Protein AF-A0A919LLZ8-F1 (afdb_monomer_lite)

pLDDT: mean 84.39, std 18.16, range [28.53, 97.38]

Sequence (144 aa):
MPAQADFVALQARLDELRAQHIRGVIVSLPLESATAERLVQDNPDMACLFLDVSPEADVCCVRFDHRDGCGACVRHLWELGHREFGLLAGPESSVSARLRLASWREALHSLNIARSTTVFGDWAPPAAGRKLSSSSTCSRGSAP

Organism: Klebsiella pneumoniae (NCBI:txid573)

Structure (mmCIF, N/CA/C/O backbone):
data_AF-A0A919LLZ8-F1
#
_entry.id   AF-A0A919LLZ8-F1
#
loop_
_atom_site.group_PDB
_atom_site.id
_atom_site.type_symbol
_atom_site.label_atom_id
_atom_site.label_alt_id
_atom_site.label_comp_id
_atom_site.label_asym_id
_atom_site.label_entity_id
_atom_site.label_seq_id
_atom_site.pdbx_PDB_ins_code
_atom_site.Cartn_x
_atom_site.Cartn_y
_atom_site.Cartn_z
_atom_site.occupancy
_atom_site.B_iso_or_equiv
_atom_site.auth_seq_id
_atom_site.auth_comp_id
_atom_site.auth_asym_id
_atom_site.auth_atom_id
_atom_site.pdbx_PDB_model_num
ATOM 1 N N . MET A 1 1 ? 6.434 -14.859 3.792 1.00 41.75 1 MET A N 1
ATOM 2 C CA . MET A 1 1 ? 6.742 -13.858 2.750 1.00 41.75 1 MET A CA 1
ATOM 3 C C . MET A 1 1 ? 7.956 -14.347 1.979 1.00 41.75 1 MET A C 1
ATOM 5 O O . MET A 1 1 ? 8.827 -14.915 2.638 1.00 41.75 1 MET A O 1
ATOM 9 N N . PRO A 1 2 ? 8.031 -14.201 0.642 1.00 45.38 2 PRO A N 1
ATOM 10 C CA . PRO A 1 2 ? 9.318 -14.355 -0.023 1.00 45.38 2 PRO A CA 1
ATOM 11 C C . PRO A 1 2 ? 10.293 -13.332 0.577 1.00 45.38 2 PRO A C 1
ATOM 13 O O . PRO A 1 2 ? 9.861 -12.339 1.172 1.00 45.38 2 PRO A O 1
ATOM 16 N N . ALA A 1 3 ? 11.589 -13.628 0.507 1.00 52.78 3 ALA A N 1
ATOM 17 C CA . ALA A 1 3 ? 12.635 -12.741 0.999 1.00 52.78 3 ALA A CA 1
ATOM 18 C C . ALA A 1 3 ? 12.398 -11.303 0.509 1.00 52.78 3 ALA A C 1
ATOM 20 O O . ALA A 1 3 ? 11.885 -11.110 -0.596 1.00 52.78 3 ALA A O 1
ATOM 21 N N . GLN A 1 4 ? 12.752 -10.314 1.338 1.00 59.78 4 GLN A N 1
ATOM 22 C CA . GLN A 1 4 ? 12.834 -8.918 0.910 1.00 59.78 4 GLN A CA 1
ATOM 23 C C . GLN A 1 4 ? 13.542 -8.901 -0.444 1.00 59.78 4 GLN A C 1
ATOM 25 O O . GLN A 1 4 ? 14.658 -9.414 -0.539 1.00 59.78 4 GLN A O 1
ATOM 30 N N . ALA A 1 5 ? 12.857 -8.437 -1.490 1.00 66.62 5 ALA A N 1
ATOM 31 C CA . ALA A 1 5 ? 13.421 -8.480 -2.826 1.00 66.62 5 ALA A CA 1
ATOM 32 C C . ALA A 1 5 ? 14.652 -7.574 -2.824 1.00 66.62 5 ALA A C 1
ATOM 34 O O . ALA A 1 5 ? 14.529 -6.356 -2.681 1.00 66.62 5 ALA A O 1
ATOM 35 N N . ASP A 1 6 ? 15.837 -8.179 -2.885 1.00 82.75 6 ASP A N 1
ATOM 36 C CA . ASP A 1 6 ? 17.058 -7.407 -3.005 1.00 82.75 6 ASP A CA 1
ATOM 37 C C . ASP A 1 6 ? 17.108 -6.757 -4.393 1.00 82.75 6 ASP A C 1
ATOM 39 O O . ASP A 1 6 ? 16.477 -7.198 -5.361 1.00 82.75 6 ASP A O 1
ATOM 43 N N . PHE A 1 7 ? 17.825 -5.640 -4.477 1.00 89.75 7 PHE A N 1
ATOM 44 C CA . PHE A 1 7 ? 17.892 -4.851 -5.702 1.00 89.75 7 PHE A CA 1
ATOM 45 C C . PHE A 1 7 ? 18.419 -5.670 -6.892 1.00 89.75 7 PHE A C 1
ATOM 47 O O . PHE A 1 7 ? 17.967 -5.489 -8.018 1.00 89.75 7 PHE A O 1
ATOM 54 N N . VAL A 1 8 ? 19.347 -6.598 -6.640 1.00 92.38 8 VAL A N 1
ATOM 55 C CA . VAL A 1 8 ? 19.973 -7.429 -7.677 1.00 92.38 8 VAL A CA 1
ATOM 56 C C . VAL A 1 8 ? 18.946 -8.358 -8.319 1.00 92.38 8 VAL A C 1
ATOM 58 O O . VAL A 1 8 ? 18.872 -8.442 -9.544 1.00 92.38 8 VAL A O 1
ATOM 61 N N . ALA A 1 9 ? 18.113 -9.014 -7.512 1.00 92.06 9 ALA A N 1
ATOM 62 C CA . ALA A 1 9 ? 17.044 -9.868 -8.002 1.00 92.06 9 ALA A CA 1
ATOM 63 C C . ALA A 1 9 ? 15.994 -9.067 -8.783 1.00 92.06 9 ALA A C 1
ATOM 65 O O . ALA A 1 9 ? 15.545 -9.527 -9.832 1.00 92.06 9 ALA A O 1
ATOM 66 N N . LEU A 1 10 ? 15.626 -7.870 -8.312 1.00 93.69 10 LEU A N 1
ATOM 67 C CA . LEU A 1 10 ? 14.696 -6.986 -9.026 1.00 93.69 10 LEU A CA 1
ATOM 68 C C . LEU A 1 10 ? 15.252 -6.565 -10.388 1.00 93.69 10 LEU A C 1
ATOM 70 O O . LEU A 1 10 ? 14.548 -6.685 -11.389 1.00 93.69 10 LEU A O 1
ATOM 74 N N . GLN A 1 11 ? 16.515 -6.138 -10.437 1.00 94.75 11 GLN A N 1
ATOM 75 C CA . GLN A 1 11 ? 17.169 -5.740 -11.680 1.00 94.75 11 GLN A CA 1
ATOM 76 C C . GLN A 1 11 ? 17.216 -6.899 -12.681 1.00 94.75 11 GLN A C 1
ATOM 78 O O . GLN A 1 11 ? 16.818 -6.729 -13.829 1.00 94.75 11 GLN A O 1
ATOM 83 N N . ALA A 1 12 ? 17.585 -8.102 -12.229 1.00 94.75 12 ALA A N 1
ATOM 84 C CA . ALA A 1 12 ? 17.586 -9.288 -13.082 1.00 94.75 12 ALA A CA 1
ATOM 85 C C . ALA A 1 12 ? 16.195 -9.581 -13.676 1.00 94.75 12 ALA A C 1
ATOM 87 O O . ALA A 1 12 ? 16.085 -9.936 -14.848 1.00 94.75 12 ALA A O 1
ATOM 88 N N . ARG A 1 13 ? 15.112 -9.384 -12.906 1.00 94.56 13 ARG A N 1
ATOM 89 C CA . ARG A 1 13 ? 13.743 -9.529 -13.431 1.00 94.56 13 ARG A CA 1
ATOM 90 C C . ARG A 1 13 ? 13.405 -8.457 -14.460 1.00 94.56 13 ARG A C 1
ATOM 92 O O . ARG A 1 13 ? 12.774 -8.778 -15.462 1.00 94.56 13 ARG A O 1
ATOM 99 N N . LEU A 1 14 ? 13.823 -7.208 -14.254 1.00 94.75 14 LEU A N 1
ATOM 100 C CA . LEU A 1 14 ? 13.634 -6.165 -15.265 1.00 94.75 14 LEU A CA 1
ATOM 101 C C . LEU A 1 14 ? 14.393 -6.483 -16.554 1.00 94.75 14 LEU A C 1
ATOM 103 O O . LEU A 1 14 ? 13.842 -6.287 -17.636 1.00 94.75 14 LEU A O 1
ATOM 107 N N . ASP A 1 15 ? 15.602 -7.030 -16.455 1.00 95.19 15 ASP A N 1
ATOM 108 C CA . ASP A 1 15 ? 16.401 -7.429 -17.614 1.00 95.19 15 ASP A CA 1
ATOM 109 C C . ASP A 1 15 ? 15.735 -8.577 -18.396 1.00 95.19 15 ASP A C 1
ATOM 111 O O . ASP A 1 15 ? 15.634 -8.516 -19.624 1.00 95.19 15 ASP A O 1
ATOM 115 N N . GLU A 1 16 ? 15.198 -9.584 -17.697 1.00 95.81 16 GLU A N 1
ATOM 116 C CA . GLU A 1 16 ? 14.410 -10.673 -18.297 1.00 95.81 16 GLU A CA 1
ATOM 117 C C . GLU A 1 16 ? 13.156 -10.158 -19.025 1.00 95.81 16 GLU A C 1
ATOM 119 O O . GLU A 1 16 ? 12.813 -10.644 -20.107 1.00 95.81 16 GLU A O 1
ATOM 124 N N . LEU A 1 17 ? 12.461 -9.171 -18.451 1.00 95.38 17 LEU A N 1
ATOM 125 C CA . LEU A 1 17 ? 11.289 -8.546 -19.072 1.00 95.38 17 LEU A CA 1
ATOM 126 C C . LEU A 1 17 ? 11.697 -7.678 -20.271 1.00 95.38 17 LEU A C 1
ATOM 128 O O . LEU A 1 17 ? 11.053 -7.721 -21.322 1.00 95.38 17 LEU A O 1
ATOM 132 N N . ARG A 1 18 ? 12.813 -6.948 -20.167 1.00 94.81 18 ARG A N 1
ATOM 133 C CA . ARG A 1 18 ? 13.373 -6.144 -21.261 1.00 94.81 18 ARG A CA 1
ATOM 134 C C . ARG A 1 18 ? 13.735 -7.012 -22.465 1.00 94.81 18 ARG A C 1
ATOM 136 O O . ARG A 1 18 ? 13.461 -6.607 -23.597 1.00 94.81 18 ARG A O 1
ATOM 143 N N . ALA A 1 19 ? 14.291 -8.203 -22.232 1.00 96.19 19 ALA A N 1
ATOM 144 C CA . ALA A 1 19 ? 14.602 -9.179 -23.279 1.00 96.19 19 ALA A CA 1
ATOM 145 C C . ALA A 1 19 ? 13.351 -9.665 -24.037 1.00 96.19 19 ALA A C 1
ATOM 147 O O . ALA A 1 19 ? 13.446 -10.062 -25.194 1.00 96.19 19 ALA A O 1
ATOM 148 N N . GLN A 1 20 ? 12.170 -9.572 -23.421 1.00 96.44 20 GLN A N 1
ATOM 149 C CA . GLN A 1 20 ? 10.874 -9.879 -24.035 1.00 96.44 20 GLN A CA 1
ATOM 150 C C . GLN A 1 20 ? 10.216 -8.648 -24.686 1.00 96.44 20 GLN A C 1
ATOM 152 O O . GLN A 1 20 ? 9.028 -8.671 -24.995 1.00 96.44 20 GLN A O 1
ATOM 157 N N . HIS A 1 21 ? 10.972 -7.562 -24.890 1.00 94.75 21 HIS A N 1
ATOM 158 C CA . HIS A 1 21 ? 10.486 -6.280 -25.412 1.00 94.75 21 HIS A CA 1
ATOM 159 C C . HIS A 1 21 ? 9.387 -5.616 -24.568 1.00 94.75 21 HIS A C 1
ATOM 161 O O . HIS A 1 21 ? 8.685 -4.725 -25.048 1.00 94.75 21 HIS A O 1
ATOM 167 N N . ILE A 1 22 ? 9.272 -5.984 -23.290 1.00 96.38 22 ILE A N 1
ATOM 168 C CA . ILE A 1 22 ? 8.412 -5.274 -22.346 1.00 96.38 22 ILE A CA 1
ATOM 169 C C . ILE A 1 22 ? 9.057 -3.912 -22.047 1.00 96.38 22 ILE A C 1
ATOM 171 O O . ILE A 1 22 ? 10.281 -3.787 -21.948 1.00 96.38 22 ILE A O 1
ATOM 175 N N . ARG A 1 23 ? 8.224 -2.870 -21.989 1.00 94.69 23 ARG A N 1
ATOM 176 C CA . ARG A 1 23 ? 8.626 -1.469 -21.753 1.00 94.69 23 ARG A CA 1
ATOM 177 C C . ARG A 1 23 ? 7.920 -0.834 -20.560 1.00 94.69 23 ARG A C 1
ATOM 179 O O . ARG A 1 23 ? 8.122 0.344 -20.286 1.00 94.69 23 ARG A O 1
ATOM 186 N N . GLY A 1 24 ? 7.091 -1.601 -19.857 1.00 95.69 24 GLY A N 1
ATOM 187 C CA . GLY A 1 24 ? 6.430 -1.143 -18.649 1.00 95.69 24 GLY A CA 1
ATOM 188 C C . GLY A 1 24 ? 6.154 -2.284 -17.685 1.00 95.69 24 GLY A C 1
ATOM 189 O O . GLY A 1 24 ? 5.836 -3.397 -18.102 1.00 95.69 24 GLY A O 1
ATOM 190 N N . VAL A 1 25 ? 6.276 -1.995 -16.395 1.00 95.94 25 VAL A N 1
ATOM 191 C CA . VAL A 1 25 ? 6.088 -2.955 -15.311 1.00 95.94 25 VAL A CA 1
ATOM 192 C C . VAL A 1 25 ? 5.234 -2.350 -14.207 1.00 95.94 25 VAL A C 1
ATOM 194 O O . VAL A 1 25 ? 5.375 -1.181 -13.849 1.00 95.94 25 VAL A O 1
ATOM 197 N N . ILE A 1 26 ? 4.356 -3.178 -13.646 1.00 96.25 26 ILE A N 1
ATOM 198 C CA . ILE A 1 26 ? 3.641 -2.862 -12.413 1.00 96.25 26 ILE A CA 1
ATOM 199 C C . ILE A 1 26 ? 4.313 -3.641 -11.290 1.00 96.25 26 ILE A C 1
ATOM 201 O O . ILE A 1 26 ? 4.294 -4.872 -11.267 1.00 96.25 26 ILE A O 1
ATOM 205 N N . VAL A 1 27 ? 4.918 -2.916 -10.359 1.00 94.00 27 VAL A N 1
ATOM 206 C CA . VAL A 1 27 ? 5.637 -3.478 -9.223 1.00 94.00 27 VAL A CA 1
ATOM 207 C C . VAL A 1 27 ? 4.678 -3.583 -8.042 1.00 94.00 27 VAL A C 1
ATOM 209 O O . VAL A 1 27 ? 4.414 -2.619 -7.323 1.00 94.00 27 VAL A O 1
ATOM 212 N N . SER A 1 28 ? 4.144 -4.789 -7.856 1.00 91.25 28 SER A N 1
ATOM 213 C CA . SER A 1 28 ? 3.246 -5.148 -6.752 1.00 91.25 28 SER A CA 1
ATOM 214 C C . SER A 1 28 ? 4.006 -5.816 -5.599 1.00 91.25 28 SER A C 1
ATOM 216 O O . SER A 1 28 ? 3.624 -6.889 -5.127 1.00 91.25 28 SER A O 1
ATOM 218 N N . LEU A 1 29 ? 5.114 -5.210 -5.176 1.00 89.00 29 LEU A N 1
ATOM 219 C CA . LEU A 1 29 ? 5.948 -5.679 -4.070 1.00 89.00 29 LEU A CA 1
ATOM 220 C C . LEU A 1 29 ? 6.185 -4.522 -3.094 1.00 89.00 29 LEU A C 1
ATOM 222 O O . LEU A 1 29 ? 6.374 -3.400 -3.566 1.00 89.00 29 LEU A O 1
ATOM 226 N N . PRO A 1 30 ? 6.214 -4.778 -1.772 1.00 87.94 30 PRO A N 1
ATOM 227 C CA . PRO A 1 30 ? 6.592 -3.763 -0.801 1.00 87.94 30 PRO A CA 1
ATOM 228 C C . PRO A 1 30 ? 8.056 -3.381 -1.015 1.00 87.94 30 PRO A C 1
ATOM 230 O O . PRO A 1 30 ? 8.941 -4.229 -0.869 1.00 87.94 30 PRO A O 1
ATOM 233 N N . LEU A 1 31 ? 8.313 -2.117 -1.342 1.00 90.00 31 LEU A N 1
ATOM 234 C CA . LEU A 1 31 ? 9.663 -1.586 -1.518 1.00 90.00 31 LEU A CA 1
ATOM 235 C C . LEU A 1 31 ? 9.869 -0.326 -0.681 1.00 90.00 31 LEU A C 1
ATOM 237 O O . LEU A 1 31 ? 9.002 0.541 -0.587 1.00 90.00 31 LEU A O 1
ATOM 241 N N . GLU A 1 32 ? 11.058 -0.219 -0.096 1.00 90.75 32 GLU A N 1
ATOM 242 C CA . GLU A 1 32 ? 11.514 1.019 0.532 1.00 90.75 32 GLU A CA 1
ATOM 243 C C . GLU A 1 32 ? 11.837 2.064 -0.548 1.00 90.75 32 GLU A C 1
ATOM 245 O O . GLU A 1 32 ? 12.304 1.705 -1.637 1.00 90.75 32 GLU A O 1
ATOM 250 N N . SER A 1 33 ? 11.639 3.352 -0.238 1.00 92.94 33 SER A N 1
ATOM 251 C CA . SER A 1 33 ? 11.749 4.459 -1.207 1.00 92.94 33 SER A CA 1
ATOM 252 C C . SER A 1 33 ? 13.062 4.432 -1.986 1.00 92.94 33 SER A C 1
ATOM 254 O O . SER A 1 33 ? 13.044 4.413 -3.211 1.00 92.94 33 SER A O 1
ATOM 256 N N . ALA A 1 34 ? 14.192 4.276 -1.288 1.00 93.06 34 ALA A N 1
ATOM 257 C CA . ALA A 1 34 ? 15.515 4.250 -1.911 1.00 93.06 34 ALA A CA 1
ATOM 258 C C . ALA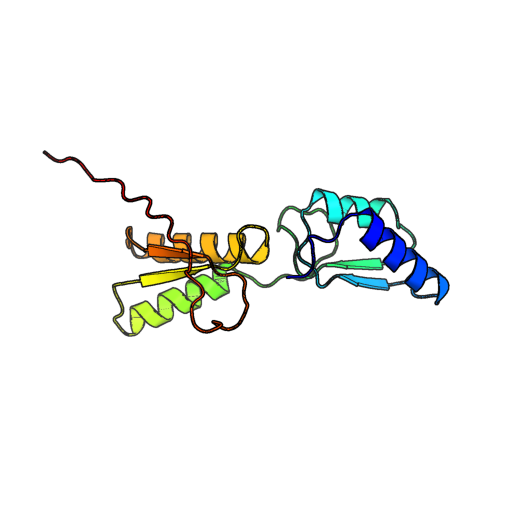 A 1 34 ? 15.685 3.120 -2.944 1.00 93.06 34 ALA A C 1
ATOM 260 O O . ALA A 1 34 ? 16.403 3.277 -3.927 1.00 93.06 34 ALA A O 1
ATOM 261 N N . THR A 1 35 ? 15.034 1.969 -2.737 1.00 93.38 35 THR A N 1
ATOM 262 C CA . THR A 1 35 ? 15.106 0.852 -3.694 1.00 93.38 35 THR A CA 1
ATOM 263 C C . THR A 1 35 ? 14.231 1.128 -4.910 1.00 93.38 35 THR A C 1
ATOM 265 O O . THR A 1 35 ? 14.665 0.881 -6.032 1.00 93.38 35 THR A O 1
ATOM 268 N N . ALA A 1 36 ? 13.021 1.655 -4.701 1.00 94.56 36 ALA A N 1
ATOM 269 C CA . ALA A 1 36 ? 12.106 2.002 -5.785 1.00 94.56 36 ALA A CA 1
ATOM 270 C C . ALA A 1 36 ? 12.666 3.133 -6.665 1.00 94.56 36 ALA A C 1
ATOM 272 O O . ALA A 1 36 ? 12.687 3.001 -7.886 1.00 94.56 36 ALA A O 1
ATOM 273 N N . GLU A 1 37 ? 13.176 4.201 -6.051 1.00 96.12 37 GLU A N 1
ATOM 274 C CA . GLU A 1 37 ? 13.786 5.346 -6.739 1.00 96.12 37 GLU A CA 1
ATOM 275 C C . GLU A 1 37 ? 14.993 4.915 -7.565 1.00 96.12 37 GLU A C 1
ATOM 277 O O . GLU A 1 37 ? 15.069 5.216 -8.756 1.00 96.12 37 GLU A O 1
ATOM 282 N N . ARG A 1 38 ? 15.895 4.126 -6.971 1.00 95.81 38 ARG A N 1
ATOM 283 C CA . ARG A 1 38 ? 17.041 3.573 -7.693 1.00 95.81 38 ARG A CA 1
ATOM 284 C C . ARG A 1 38 ? 16.606 2.703 -8.873 1.00 95.81 38 ARG A C 1
ATOM 286 O O . ARG A 1 38 ? 17.194 2.795 -9.943 1.00 95.81 38 ARG A O 1
ATOM 293 N N . LEU A 1 39 ? 15.570 1.878 -8.705 1.00 95.12 39 LEU A N 1
ATOM 294 C CA . LEU A 1 39 ? 15.065 1.018 -9.777 1.00 95.12 39 LEU A CA 1
ATOM 295 C C . LEU A 1 39 ? 14.570 1.840 -10.976 1.00 95.12 39 LEU A C 1
ATOM 297 O O . LEU A 1 39 ? 14.799 1.443 -12.114 1.00 95.12 39 LEU A O 1
ATOM 301 N N . VAL A 1 40 ? 13.929 2.987 -10.733 1.00 96.12 40 VAL A N 1
ATOM 302 C CA . VAL A 1 40 ? 13.517 3.924 -11.792 1.00 96.12 40 VAL A CA 1
ATOM 303 C C . VAL A 1 40 ? 14.724 4.612 -12.428 1.00 96.12 40 VAL A C 1
ATOM 305 O O . VAL A 1 40 ? 14.818 4.664 -13.652 1.00 96.12 40 VAL A O 1
ATOM 308 N N . GLN A 1 41 ? 15.654 5.115 -11.613 1.00 96.19 41 GLN A N 1
ATOM 309 C CA . GLN A 1 41 ? 16.848 5.825 -12.084 1.00 96.19 41 GLN A CA 1
ATOM 310 C C . GLN A 1 41 ? 17.741 4.948 -12.971 1.00 96.19 41 GLN A C 1
ATOM 312 O O . GLN A 1 41 ? 18.203 5.405 -14.015 1.00 96.19 41 GLN A O 1
ATOM 317 N N . ASP A 1 42 ? 17.939 3.686 -12.585 1.00 96.06 42 ASP A N 1
ATOM 318 C CA . ASP A 1 42 ? 18.807 2.743 -13.295 1.00 96.06 42 ASP A CA 1
ATOM 319 C C . ASP A 1 42 ? 18.130 2.153 -14.557 1.00 96.06 42 ASP A C 1
ATOM 321 O O . ASP A 1 42 ? 18.797 1.522 -15.377 1.00 96.06 42 ASP A O 1
ATOM 325 N N . ASN A 1 43 ? 16.818 2.365 -14.756 1.00 95.50 43 ASN A N 1
ATOM 326 C CA . ASN A 1 43 ? 16.042 1.795 -15.870 1.00 95.50 43 ASN A CA 1
ATOM 327 C C . ASN A 1 43 ? 15.171 2.844 -16.597 1.00 95.50 43 ASN A C 1
ATOM 329 O O . ASN A 1 43 ? 13.951 2.678 -16.681 1.00 95.50 43 ASN A O 1
ATOM 333 N N . PRO A 1 44 ? 15.760 3.909 -17.177 1.00 94.50 44 PRO A N 1
ATOM 334 C CA . PRO A 1 44 ? 15.003 4.995 -17.813 1.00 94.50 44 PRO A CA 1
ATOM 335 C C . PRO A 1 44 ? 14.228 4.562 -19.069 1.00 94.50 44 PRO A C 1
ATOM 337 O O . PRO A 1 44 ? 13.346 5.279 -19.536 1.00 94.50 44 PRO A O 1
ATOM 340 N N . ASP A 1 45 ? 14.553 3.400 -19.638 1.00 93.44 45 ASP A N 1
ATOM 341 C CA . ASP A 1 45 ? 13.872 2.806 -20.789 1.00 93.44 45 ASP A CA 1
ATOM 342 C C . ASP A 1 45 ? 12.610 2.001 -20.414 1.00 93.44 45 ASP A C 1
ATOM 344 O O . ASP A 1 45 ? 11.903 1.518 -21.305 1.00 93.44 45 ASP A O 1
ATOM 348 N N . MET A 1 46 ? 12.324 1.859 -19.114 1.00 94.81 46 MET A N 1
ATOM 349 C CA . MET A 1 46 ? 11.219 1.076 -18.565 1.00 94.81 46 MET A CA 1
ATOM 350 C C . MET A 1 46 ? 10.273 1.963 -17.746 1.00 94.81 46 MET A C 1
ATOM 352 O O . MET A 1 46 ? 10.668 2.593 -16.769 1.00 94.81 46 MET A O 1
ATOM 356 N N . ALA A 1 47 ? 8.986 1.973 -18.092 1.00 96.06 47 ALA A N 1
ATOM 357 C CA . ALA A 1 47 ? 7.969 2.634 -17.281 1.00 96.06 47 ALA A CA 1
ATOM 358 C C . ALA A 1 47 ? 7.634 1.786 -16.041 1.00 96.06 47 ALA A C 1
ATOM 360 O O . ALA A 1 47 ? 7.042 0.714 -16.159 1.00 96.06 47 ALA A O 1
ATOM 361 N N . CYS A 1 48 ? 7.973 2.264 -14.846 1.00 96.44 48 CYS A N 1
ATOM 362 C CA . CYS A 1 48 ? 7.695 1.561 -13.592 1.00 96.44 48 CYS A CA 1
ATOM 363 C C . CYS A 1 48 ? 6.528 2.215 -12.844 1.00 96.44 48 CYS A C 1
ATOM 365 O O . CYS A 1 48 ? 6.601 3.393 -12.498 1.00 96.44 48 CYS A O 1
ATOM 367 N N . LEU A 1 49 ? 5.478 1.440 -12.558 1.00 96.94 49 LEU A N 1
ATOM 368 C CA . LEU A 1 49 ? 4.372 1.839 -11.686 1.00 96.94 49 LEU A CA 1
ATOM 369 C C . LEU A 1 49 ? 4.403 1.019 -10.394 1.00 96.94 49 LEU A C 1
ATOM 371 O O . LEU A 1 49 ? 4.307 -0.205 -10.441 1.00 96.94 49 LEU A O 1
ATOM 375 N N . PHE A 1 50 ? 4.478 1.676 -9.241 1.00 95.56 50 PHE A N 1
ATOM 376 C CA . PHE A 1 50 ? 4.548 1.008 -7.939 1.00 95.56 50 PHE A CA 1
ATOM 377 C C . PHE A 1 50 ? 3.199 0.998 -7.216 1.00 95.56 50 PHE A C 1
ATOM 379 O O . PHE A 1 50 ? 2.472 1.992 -7.234 1.00 95.56 50 PHE A O 1
ATOM 386 N N . LEU A 1 51 ? 2.879 -0.118 -6.552 1.00 93.44 51 LEU A N 1
ATOM 387 C CA . LEU A 1 51 ? 1.634 -0.264 -5.780 1.00 93.44 51 LEU A CA 1
ATOM 388 C C . LEU A 1 51 ? 1.834 -0.232 -4.255 1.00 93.44 51 LEU A C 1
ATOM 390 O O . LEU A 1 51 ? 0.890 0.049 -3.521 1.00 93.44 51 LEU A O 1
ATOM 394 N N . ASP A 1 52 ? 3.043 -0.528 -3.770 1.00 90.75 52 ASP A N 1
ATOM 395 C CA . ASP A 1 52 ? 3.349 -0.640 -2.336 1.00 90.75 52 ASP A CA 1
ATOM 396 C C . ASP A 1 52 ? 4.714 -0.007 -2.020 1.00 90.75 52 ASP A C 1
ATOM 398 O O . ASP A 1 52 ? 5.736 -0.679 -1.880 1.00 90.75 52 ASP A O 1
ATOM 402 N N . VAL A 1 53 ? 4.722 1.324 -1.969 1.00 91.88 53 VAL A N 1
ATOM 403 C CA . VAL A 1 53 ? 5.885 2.167 -1.650 1.00 91.88 53 VAL A CA 1
ATOM 404 C C . VAL A 1 53 ? 5.473 3.291 -0.707 1.00 91.88 53 VAL A C 1
ATOM 406 O O . VAL A 1 53 ? 4.286 3.618 -0.592 1.00 91.88 53 VAL A O 1
ATOM 409 N N . SER A 1 54 ? 6.455 3.904 -0.046 1.00 88.69 54 SER A N 1
ATOM 410 C CA . SER A 1 54 ? 6.208 5.020 0.870 1.00 88.69 54 SER A CA 1
ATOM 411 C C . SER A 1 54 ? 5.561 6.215 0.151 1.00 88.69 54 SER A C 1
ATOM 413 O O . SER A 1 54 ? 5.832 6.432 -1.036 1.00 88.69 54 SER A O 1
ATOM 415 N N . PRO A 1 55 ? 4.727 7.023 0.834 1.00 87.19 55 PRO A N 1
ATOM 416 C CA . PRO A 1 55 ? 4.193 8.273 0.292 1.00 87.19 55 PRO A CA 1
ATOM 417 C C . PRO A 1 55 ? 5.270 9.251 -0.181 1.00 87.19 55 PRO A C 1
ATOM 419 O O . PRO A 1 55 ? 5.032 10.003 -1.122 1.00 87.19 55 PRO A O 1
ATOM 422 N N . GLU A 1 56 ? 6.436 9.213 0.459 1.00 90.12 56 GLU A N 1
ATOM 423 C CA . GLU A 1 56 ? 7.572 10.104 0.227 1.00 90.12 56 GLU A CA 1
ATOM 424 C C . GLU A 1 56 ? 8.481 9.643 -0.921 1.00 90.12 56 GLU A C 1
ATOM 426 O O . GLU A 1 56 ? 9.415 10.360 -1.258 1.00 90.12 56 GLU A O 1
ATOM 431 N N . ALA A 1 57 ? 8.246 8.456 -1.495 1.00 92.69 57 ALA A N 1
ATOM 432 C CA . ALA A 1 57 ? 9.051 7.956 -2.605 1.00 92.69 57 ALA A CA 1
ATOM 433 C C . ALA A 1 57 ? 8.792 8.776 -3.879 1.00 92.69 57 ALA A C 1
ATOM 435 O O . ALA A 1 57 ? 7.637 8.908 -4.301 1.00 92.69 57 ALA A O 1
ATOM 436 N N . ASP A 1 58 ? 9.855 9.264 -4.519 1.00 95.12 58 ASP A N 1
ATOM 437 C CA . ASP A 1 58 ? 9.769 10.054 -5.758 1.00 95.12 58 ASP A CA 1
ATOM 438 C C . ASP A 1 58 ? 9.672 9.150 -7.000 1.00 95.12 58 ASP A C 1
ATOM 440 O O . ASP A 1 58 ? 10.577 9.057 -7.830 1.00 95.12 58 ASP A O 1
ATOM 444 N N . VAL A 1 59 ? 8.574 8.394 -7.091 1.00 95.75 59 VAL A N 1
ATOM 445 C CA . VAL A 1 59 ? 8.307 7.440 -8.178 1.00 95.75 59 VAL A CA 1
ATOM 446 C C . VAL A 1 59 ? 6.840 7.465 -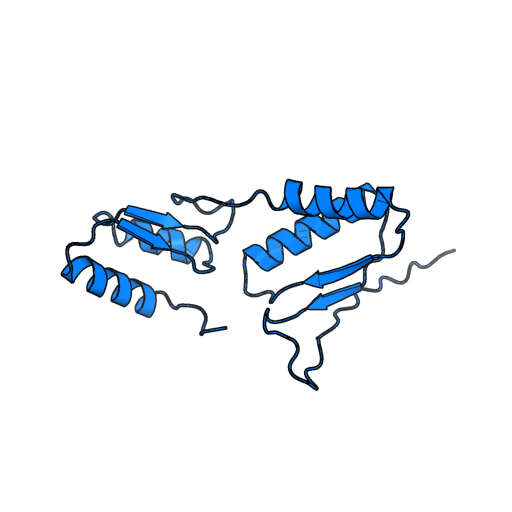8.605 1.00 95.75 59 VAL A C 1
ATOM 448 O O . VAL A 1 59 ? 5.949 7.843 -7.844 1.00 95.75 59 VAL A O 1
ATOM 451 N N . CYS A 1 60 ? 6.554 6.998 -9.824 1.00 95.62 60 CYS A N 1
ATOM 452 C CA . CYS A 1 60 ? 5.175 6.825 -10.275 1.00 95.62 60 CYS A CA 1
ATOM 453 C C . CYS A 1 60 ? 4.494 5.700 -9.486 1.00 95.62 60 CYS A C 1
ATOM 455 O O . CYS A 1 60 ? 4.920 4.546 -9.527 1.00 95.62 60 CYS A O 1
ATOM 457 N N . CYS A 1 61 ? 3.411 6.011 -8.780 1.00 94.88 61 CYS A N 1
ATOM 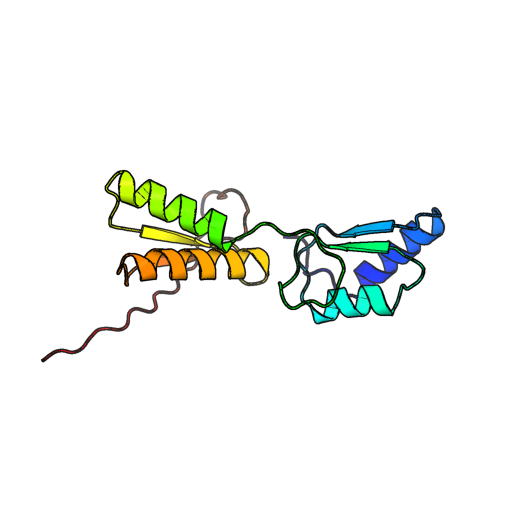458 C CA . CYS A 1 61 ? 2.726 5.035 -7.945 1.00 94.88 61 CYS A CA 1
ATOM 459 C C . CYS A 1 61 ? 1.215 5.246 -7.898 1.00 94.88 61 CYS A C 1
ATOM 461 O O . CYS A 1 61 ? 0.717 6.368 -8.003 1.00 94.88 61 CYS A O 1
ATOM 463 N N . VAL A 1 62 ? 0.495 4.158 -7.640 1.00 93.81 62 VAL A N 1
ATOM 464 C CA . VAL A 1 62 ? -0.916 4.178 -7.251 1.00 93.81 62 VAL A CA 1
ATOM 465 C C . VAL A 1 62 ? -1.012 3.528 -5.881 1.00 93.81 62 VAL A C 1
ATOM 467 O O . VAL A 1 62 ? -0.593 2.390 -5.701 1.00 93.81 62 VAL A O 1
ATOM 470 N N . ARG A 1 63 ? -1.553 4.260 -4.908 1.00 86.88 63 ARG A N 1
ATOM 471 C CA . ARG A 1 63 ? -1.645 3.824 -3.512 1.00 86.88 63 ARG A CA 1
ATOM 472 C C . ARG A 1 63 ? -3.080 3.919 -3.026 1.00 86.88 63 ARG A C 1
ATOM 474 O O . ARG A 1 63 ? -3.863 4.731 -3.515 1.00 86.88 63 ARG A O 1
ATOM 481 N N . PHE A 1 64 ? -3.396 3.115 -2.023 1.00 86.50 64 PHE A N 1
ATOM 482 C CA . PHE A 1 64 ? -4.634 3.262 -1.271 1.00 86.50 64 PHE A CA 1
ATOM 483 C C . PHE A 1 64 ? -4.483 4.368 -0.225 1.00 86.50 64 PHE A C 1
ATOM 485 O O . PHE A 1 64 ? -3.420 4.503 0.383 1.00 86.50 64 PHE A O 1
ATOM 492 N N . ASP A 1 65 ? -5.552 5.120 0.035 1.00 87.69 65 ASP A N 1
ATOM 493 C CA . ASP A 1 65 ? -5.576 6.042 1.169 1.00 87.69 65 ASP A CA 1
ATOM 494 C C . ASP A 1 65 ? -5.743 5.247 2.470 1.00 87.69 65 ASP A C 1
ATOM 496 O O . ASP A 1 65 ? -6.844 4.876 2.890 1.00 87.69 65 ASP A O 1
ATOM 500 N N . HIS A 1 66 ? -4.612 4.936 3.103 1.00 86.06 66 HIS A N 1
ATOM 501 C CA . HIS A 1 66 ? -4.601 4.219 4.371 1.00 86.06 66 HIS A CA 1
ATOM 502 C C . HIS A 1 66 ? -5.265 5.018 5.494 1.00 86.06 66 HIS A C 1
ATOM 504 O O . HIS A 1 66 ? -5.844 4.399 6.386 1.00 86.06 66 HIS A O 1
ATOM 510 N N . ARG A 1 67 ? -5.218 6.356 5.458 1.00 88.62 67 ARG A N 1
ATOM 511 C CA . ARG A 1 67 ? -5.792 7.202 6.511 1.00 88.62 67 ARG A CA 1
ATOM 512 C C . ARG A 1 67 ? -7.307 7.170 6.443 1.00 88.62 67 ARG A C 1
ATOM 514 O O . ARG A 1 67 ? -7.941 6.883 7.458 1.00 88.62 67 ARG A O 1
ATOM 521 N N . ASP A 1 68 ? -7.869 7.381 5.255 1.00 91.81 68 ASP A N 1
ATOM 522 C CA . ASP A 1 68 ? -9.317 7.324 5.063 1.00 91.81 68 ASP A CA 1
ATOM 523 C C . ASP A 1 68 ? -9.863 5.922 5.362 1.00 91.81 68 ASP A C 1
ATOM 525 O O . ASP A 1 68 ? -10.749 5.770 6.205 1.00 91.81 68 ASP A O 1
ATOM 529 N N . GLY A 1 69 ? -9.257 4.877 4.786 1.00 91.88 69 GLY A N 1
ATOM 530 C CA . GLY A 1 69 ? -9.710 3.500 4.988 1.00 91.88 69 GLY A CA 1
ATOM 531 C C . GLY A 1 69 ? -9.638 3.048 6.452 1.00 91.88 69 GLY A C 1
ATOM 532 O O . GLY A 1 69 ? -10.606 2.512 6.995 1.00 91.88 69 GLY A O 1
ATOM 533 N N . CYS A 1 70 ? -8.515 3.299 7.134 1.00 93.75 70 CYS A N 1
ATOM 534 C CA . CYS A 1 70 ? -8.370 2.944 8.549 1.00 93.75 70 CYS A CA 1
ATOM 535 C C . CYS A 1 70 ? -9.311 3.761 9.444 1.00 93.75 70 CYS A C 1
ATOM 537 O O . CYS A 1 70 ? -9.921 3.207 10.362 1.00 93.75 70 CYS A O 1
ATOM 539 N N . GLY A 1 71 ? -9.452 5.060 9.167 1.00 93.75 71 GLY A N 1
ATOM 540 C CA . GLY A 1 71 ? -10.341 5.949 9.905 1.00 93.75 71 GLY A CA 1
ATOM 541 C C . GLY A 1 71 ? -11.818 5.601 9.724 1.00 93.75 71 GLY A C 1
ATOM 542 O O . GLY A 1 71 ? -12.583 5.669 10.685 1.00 93.75 71 GLY A O 1
ATOM 543 N N . ALA A 1 72 ? -12.236 5.195 8.524 1.00 95.00 72 ALA A N 1
ATOM 544 C CA . ALA A 1 72 ? -13.590 4.712 8.259 1.00 95.00 72 ALA A CA 1
ATOM 545 C C . ALA A 1 72 ? -13.906 3.444 9.068 1.00 95.00 72 ALA A C 1
ATOM 547 O O . ALA A 1 72 ? -14.942 3.388 9.729 1.00 95.00 72 ALA A O 1
ATOM 548 N N . CYS A 1 73 ? -12.987 2.472 9.106 1.00 94.56 73 CYS A N 1
ATOM 549 C CA . CYS A 1 73 ? -13.158 1.253 9.902 1.00 94.56 73 CYS A CA 1
ATOM 550 C C . CYS A 1 73 ? -13.315 1.544 11.402 1.00 94.56 73 CYS A C 1
ATOM 552 O O . CYS A 1 73 ? -14.229 1.025 12.042 1.00 94.56 73 CYS A O 1
ATOM 554 N N . VAL A 1 7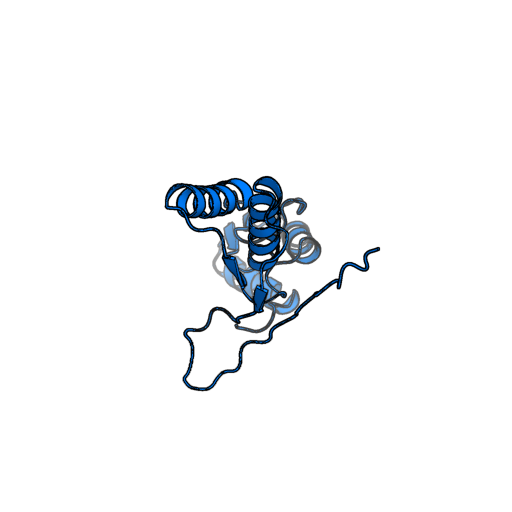4 ? -12.440 2.381 11.970 1.00 94.75 74 VAL A N 1
ATOM 555 C CA . VAL A 1 74 ? -12.492 2.726 13.400 1.00 94.75 74 VAL A CA 1
ATOM 556 C C . VAL A 1 74 ? -13.779 3.482 13.739 1.00 94.75 74 VAL A C 1
ATOM 558 O O . VAL A 1 74 ? -14.443 3.132 14.715 1.00 94.75 74 VAL A O 1
ATOM 561 N N . ARG A 1 75 ? -14.172 4.468 12.918 1.00 94.31 75 ARG A N 1
ATOM 562 C CA . ARG A 1 75 ? -15.431 5.210 13.102 1.00 94.31 75 ARG A CA 1
ATOM 563 C C . ARG A 1 75 ? -16.643 4.291 13.064 1.00 94.31 75 ARG A C 1
ATOM 565 O O . ARG A 1 75 ? -17.478 4.370 13.956 1.00 94.31 75 ARG A O 1
ATOM 572 N N . HIS A 1 76 ? -16.696 3.380 12.098 1.00 96.44 76 HIS A N 1
ATOM 573 C CA . HIS A 1 76 ? -17.807 2.445 11.975 1.00 96.44 76 HIS A CA 1
ATOM 574 C C . HIS A 1 76 ? -17.975 1.575 13.232 1.00 96.44 76 HIS A C 1
ATOM 576 O O . HIS A 1 76 ? -19.069 1.464 13.780 1.00 96.44 76 HIS A O 1
ATOM 582 N N . LEU A 1 77 ? -16.880 1.006 13.748 1.00 95.75 77 LEU A N 1
ATOM 583 C CA . LEU A 1 77 ? -16.920 0.222 14.988 1.00 95.75 77 LEU A CA 1
ATOM 584 C C . LEU A 1 77 ? -17.305 1.081 16.200 1.00 95.75 77 LEU A C 1
ATOM 586 O O . LEU A 1 77 ? -18.045 0.635 17.078 1.00 95.75 77 LEU A O 1
ATOM 590 N N . TRP A 1 78 ? -16.836 2.325 16.252 1.00 94.62 78 TRP A N 1
ATOM 591 C CA . TRP A 1 78 ? -17.213 3.255 17.308 1.00 94.62 78 TRP A CA 1
ATOM 592 C C . TRP A 1 78 ? -18.711 3.588 17.291 1.00 94.62 78 TRP A C 1
ATOM 594 O O . TRP A 1 78 ? -19.350 3.591 18.347 1.00 94.62 78 TRP A O 1
ATOM 604 N N . GLU A 1 79 ? -19.281 3.829 16.111 1.00 95.81 79 GLU A N 1
ATOM 605 C CA . GLU A 1 79 ? -20.713 4.085 15.906 1.00 95.81 79 GLU A CA 1
ATOM 606 C C . GLU A 1 79 ? -21.575 2.883 16.315 1.00 95.81 79 GLU A C 1
ATOM 608 O O . GLU A 1 79 ? -22.642 3.066 16.896 1.00 95.81 79 GLU A O 1
ATOM 613 N N . LEU A 1 80 ? -21.073 1.658 16.127 1.00 97.38 80 LEU A N 1
ATOM 614 C CA . LEU A 1 80 ? -21.702 0.428 16.628 1.00 97.38 80 LEU A CA 1
ATOM 615 C C . LEU A 1 80 ? -21.606 0.251 18.156 1.00 97.38 80 LEU A C 1
ATOM 617 O O . LEU A 1 80 ? -22.201 -0.672 18.708 1.00 97.38 80 LEU A O 1
ATOM 621 N N . GLY A 1 81 ? -20.874 1.123 18.856 1.00 95.50 81 GLY A N 1
ATOM 622 C CA . GLY A 1 81 ? -20.745 1.102 20.314 1.00 95.50 81 GLY A CA 1
ATOM 623 C C . GLY A 1 81 ? -19.475 0.433 20.845 1.00 95.50 81 GLY A C 1
ATOM 624 O O . GLY A 1 81 ? -19.306 0.359 22.061 1.00 95.50 81 GLY A O 1
ATOM 625 N N . HIS A 1 82 ? -18.548 -0.009 19.987 1.00 94.81 82 HIS A N 1
ATOM 626 C CA . HIS A 1 82 ? -17.276 -0.576 20.445 1.00 94.81 82 HIS A CA 1
ATOM 627 C C . HIS A 1 82 ? -16.392 0.499 21.099 1.00 94.81 82 HIS A C 1
ATOM 629 O O . HIS A 1 82 ? -16.261 1.615 20.591 1.00 94.81 82 HIS A O 1
ATOM 635 N N . ARG A 1 83 ? -15.792 0.170 22.250 1.00 90.81 83 ARG A N 1
ATOM 636 C CA . ARG A 1 83 ? -14.928 1.077 23.037 1.00 90.81 83 ARG A CA 1
ATOM 637 C C . ARG A 1 83 ? -13.545 0.503 23.331 1.00 90.81 83 ARG A C 1
ATOM 639 O O . ARG A 1 83 ? -12.627 1.257 23.633 1.00 90.81 83 ARG A O 1
ATOM 646 N N . GLU A 1 84 ? -13.392 -0.810 23.205 1.00 91.81 84 GLU A N 1
ATOM 647 C CA . GLU A 1 84 ? -12.123 -1.512 23.362 1.00 91.81 84 GLU A CA 1
ATOM 648 C C . GLU A 1 84 ? -11.638 -1.996 21.999 1.00 91.81 84 GLU A C 1
ATOM 650 O O . GLU A 1 84 ? -12.406 -2.570 21.225 1.00 91.81 84 GLU A O 1
ATOM 655 N N . PHE A 1 85 ? -10.361 -1.756 21.704 1.00 93.81 85 PHE A N 1
ATOM 656 C CA . PHE A 1 85 ? -9.775 -2.041 20.400 1.00 93.81 85 PHE A CA 1
ATOM 657 C C . PHE A 1 85 ? -8.453 -2.793 20.553 1.00 93.81 85 PHE A C 1
ATOM 659 O O . PHE A 1 85 ? -7.557 -2.376 21.290 1.00 93.81 85 PHE A O 1
ATOM 666 N N . GLY A 1 86 ? -8.322 -3.890 19.809 1.00 93.69 86 GLY A N 1
ATOM 667 C CA . GLY A 1 86 ? -7.058 -4.578 19.562 1.00 93.69 86 GLY A CA 1
ATOM 668 C C . GLY A 1 86 ? -6.626 -4.367 18.113 1.00 93.69 86 GLY A C 1
ATOM 669 O O . GLY A 1 86 ? -7.459 -4.388 17.210 1.00 93.69 86 GLY A O 1
ATOM 670 N N . LEU A 1 87 ? -5.329 -4.165 17.887 1.00 94.12 87 LEU A N 1
ATOM 671 C CA . LEU A 1 87 ? -4.749 -3.977 16.560 1.00 94.12 87 LEU A CA 1
ATOM 672 C C . LEU A 1 87 ? -3.943 -5.219 16.179 1.00 94.12 87 LEU A C 1
ATOM 674 O O . LEU A 1 87 ? -2.906 -5.492 16.780 1.00 94.12 87 LEU A O 1
ATOM 678 N N . LEU A 1 88 ? -4.397 -5.955 15.165 1.00 93.19 88 LEU A N 1
ATOM 679 C CA . LEU A 1 88 ? -3.608 -7.013 14.536 1.00 93.19 88 LEU A CA 1
ATOM 680 C C . LEU A 1 88 ? -2.904 -6.430 13.307 1.00 93.19 88 LEU A C 1
ATOM 682 O O . LEU A 1 88 ? -3.495 -6.294 12.237 1.00 93.19 88 LEU A O 1
ATOM 686 N N . ALA A 1 89 ? -1.649 -6.036 13.487 1.00 93.12 89 ALA A N 1
ATOM 687 C CA . ALA A 1 89 ? -0.812 -5.487 12.436 1.00 93.12 89 ALA A CA 1
ATOM 688 C C . ALA A 1 89 ? -0.172 -6.600 11.595 1.00 93.12 89 ALA A C 1
ATOM 690 O O . ALA A 1 89 ? 0.028 -7.724 12.055 1.00 93.12 89 ALA A O 1
ATOM 691 N N . GLY A 1 90 ? 0.186 -6.264 10.358 1.00 90.12 90 GLY A N 1
ATOM 692 C CA . GLY A 1 90 ? 1.075 -7.098 9.553 1.00 90.12 90 GLY A CA 1
ATOM 693 C C . GLY A 1 90 ? 2.538 -7.021 10.006 1.00 90.12 90 GLY A C 1
ATOM 694 O O . GLY A 1 90 ? 2.837 -6.371 11.006 1.00 90.12 90 GLY A O 1
ATOM 695 N N . PRO A 1 91 ? 3.463 -7.628 9.249 1.00 89.75 91 PRO A N 1
ATOM 696 C CA . PRO A 1 91 ? 4.879 -7.618 9.553 1.00 89.75 91 PRO A CA 1
ATOM 697 C C . PRO A 1 91 ? 5.450 -6.212 9.381 1.00 89.75 91 PRO A C 1
ATOM 699 O O . PRO A 1 91 ? 5.172 -5.524 8.398 1.00 89.75 91 PRO A O 1
ATOM 702 N N . GLU A 1 92 ? 6.309 -5.811 10.314 1.00 87.62 92 GLU A N 1
ATOM 703 C CA . GLU A 1 92 ? 6.904 -4.470 10.355 1.00 87.62 92 GLU A CA 1
ATOM 704 C C . GLU A 1 92 ? 7.792 -4.157 9.145 1.00 87.62 92 GLU A C 1
ATOM 706 O O . GLU A 1 92 ? 7.989 -2.991 8.813 1.00 87.62 92 GLU A O 1
ATOM 711 N N . SER A 1 93 ? 8.284 -5.177 8.439 1.00 84.25 93 SER A N 1
ATOM 712 C CA . SER A 1 93 ? 9.059 -5.007 7.206 1.00 84.25 93 SER A CA 1
ATOM 713 C C . SER A 1 93 ? 8.240 -4.453 6.035 1.00 84.25 93 SER A C 1
ATOM 715 O O . SER A 1 93 ? 8.819 -3.937 5.086 1.00 84.25 93 SER A O 1
ATOM 717 N N . SER A 1 94 ? 6.906 -4.515 6.084 1.00 87.25 94 SER A N 1
ATOM 718 C CA . SER A 1 94 ? 6.038 -3.986 5.027 1.00 87.25 94 SER A CA 1
ATOM 71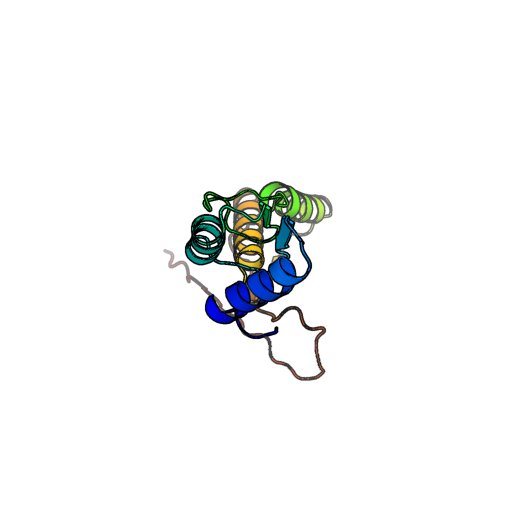9 C C . SER A 1 94 ? 5.685 -2.519 5.278 1.00 87.25 94 SER A C 1
ATOM 721 O O . SER A 1 94 ? 5.067 -2.188 6.291 1.00 87.25 94 SER A O 1
ATOM 723 N N . VAL A 1 95 ? 6.002 -1.652 4.311 1.00 87.31 95 VAL A N 1
ATOM 724 C CA . VAL A 1 95 ? 5.613 -0.230 4.310 1.00 87.31 95 VAL A CA 1
ATOM 725 C C . VAL A 1 95 ? 4.102 -0.084 4.518 1.00 87.31 95 VAL A C 1
ATOM 727 O O . VAL A 1 95 ? 3.673 0.565 5.472 1.00 87.31 95 VAL A O 1
ATOM 730 N N . SER A 1 96 ? 3.288 -0.773 3.712 1.00 89.12 96 SER A N 1
ATOM 731 C CA . SER A 1 96 ? 1.830 -0.809 3.875 1.00 89.12 96 SER A CA 1
ATOM 732 C C . SER A 1 96 ? 1.368 -1.220 5.278 1.00 89.12 96 SER A C 1
ATOM 734 O O . SER A 1 96 ? 0.421 -0.637 5.808 1.00 89.12 96 SER A O 1
ATOM 736 N N . ALA A 1 97 ? 2.007 -2.217 5.906 1.00 91.56 97 ALA A N 1
ATOM 737 C CA . ALA A 1 97 ? 1.649 -2.638 7.264 1.00 91.56 97 ALA A CA 1
ATOM 738 C C . ALA A 1 97 ? 1.891 -1.515 8.281 1.00 91.56 97 ALA A C 1
ATOM 740 O O . ALA A 1 97 ? 1.026 -1.245 9.120 1.00 91.56 97 ALA A O 1
ATOM 741 N N . ARG A 1 98 ? 3.042 -0.837 8.174 1.00 91.44 98 ARG A N 1
ATOM 742 C CA . ARG A 1 98 ? 3.404 0.293 9.038 1.00 91.44 98 ARG A CA 1
ATOM 743 C C . ARG A 1 98 ? 2.442 1.465 8.856 1.00 91.44 98 ARG A C 1
ATOM 745 O O . ARG A 1 98 ? 1.962 2.002 9.852 1.00 91.44 98 ARG A O 1
ATOM 752 N N . LEU A 1 99 ? 2.106 1.809 7.611 1.00 92.31 99 LEU A N 1
ATOM 753 C CA . LEU A 1 99 ? 1.176 2.899 7.298 1.00 92.31 99 LEU A CA 1
ATOM 754 C C . LEU A 1 99 ? -0.222 2.628 7.863 1.00 92.31 99 LEU A C 1
ATOM 756 O O . LEU A 1 99 ? -0.770 3.480 8.556 1.00 92.31 99 LEU A O 1
ATOM 760 N N . ARG A 1 100 ? -0.774 1.422 7.663 1.00 94.19 100 ARG A N 1
ATOM 761 C CA . ARG A 1 100 ? -2.082 1.049 8.237 1.00 94.19 100 ARG A CA 1
ATOM 762 C C . ARG A 1 100 ? -2.077 1.103 9.761 1.00 94.19 100 ARG A C 1
ATOM 764 O O . ARG A 1 100 ? -3.000 1.651 10.355 1.00 94.19 100 ARG A O 1
ATOM 771 N N . LEU A 1 101 ? -1.030 0.576 10.401 1.00 94.50 101 LEU A N 1
ATOM 772 C CA . LEU A 1 101 ? -0.910 0.615 11.858 1.00 94.50 101 LEU A CA 1
ATOM 773 C C . LEU A 1 101 ? -0.846 2.055 12.384 1.00 94.50 101 LEU A C 1
ATOM 775 O O . LEU A 1 101 ? -1.511 2.371 13.372 1.00 94.50 101 LEU A O 1
ATOM 779 N N . ALA A 1 102 ? -0.078 2.927 11.728 1.00 93.44 102 ALA A N 1
ATOM 780 C CA . ALA A 1 102 ? -0.014 4.343 12.072 1.00 93.44 102 ALA A CA 1
ATOM 781 C C . ALA A 1 102 ? -1.387 5.017 11.922 1.00 93.44 102 ALA A C 1
ATOM 783 O O . ALA A 1 102 ? -1.844 5.674 12.856 1.00 93.44 102 ALA A O 1
ATOM 784 N N . SER A 1 103 ? -2.086 4.781 10.808 1.00 94.75 103 SER A N 1
ATOM 785 C CA . SER A 1 103 ? -3.419 5.337 10.559 1.00 94.75 103 SER A CA 1
ATOM 786 C C . SER A 1 103 ? -4.483 4.832 11.541 1.00 94.75 103 SER A C 1
ATOM 788 O O . SER A 1 103 ? -5.306 5.620 12.002 1.00 94.75 103 SER A O 1
ATOM 790 N N . TRP A 1 104 ? -4.468 3.551 11.929 1.00 95.06 104 TRP A N 1
ATOM 791 C CA . TRP A 1 104 ? -5.361 3.051 12.984 1.00 95.06 104 TRP A CA 1
ATOM 792 C C . TRP A 1 104 ? -5.078 3.705 14.333 1.00 95.06 104 TRP A C 1
ATOM 794 O O . TRP A 1 104 ? -6.013 4.078 15.037 1.00 95.06 104 TRP A O 1
ATOM 804 N N . ARG A 1 105 ? -3.802 3.871 14.699 1.00 93.94 105 ARG A N 1
ATOM 805 C CA . ARG A 1 105 ? -3.423 4.554 15.943 1.00 93.94 105 ARG A CA 1
ATOM 806 C C . ARG A 1 105 ? -3.871 6.014 15.943 1.00 93.94 105 ARG A C 1
ATOM 808 O O . ARG A 1 105 ? -4.428 6.456 16.941 1.00 93.94 105 ARG A O 1
ATOM 815 N N . GLU A 1 106 ? -3.688 6.728 14.833 1.00 94.06 106 GLU A N 1
ATOM 816 C CA . GLU A 1 106 ? -4.173 8.105 14.650 1.00 94.06 106 GLU A CA 1
ATOM 817 C C . GLU A 1 106 ? -5.701 8.180 14.816 1.00 94.06 106 GLU A C 1
ATOM 819 O O . GLU A 1 106 ? -6.206 9.012 15.571 1.00 94.06 106 GLU A O 1
ATOM 824 N N . ALA A 1 107 ? -6.439 7.263 14.183 1.00 94.44 107 ALA A N 1
ATOM 825 C CA . ALA A 1 107 ? -7.898 7.211 14.259 1.00 94.44 107 ALA A CA 1
ATOM 826 C C . ALA A 1 107 ? -8.429 6.856 15.660 1.00 94.44 107 ALA A C 1
ATOM 828 O O . ALA A 1 107 ? -9.442 7.396 16.090 1.00 94.44 107 ALA A O 1
ATOM 829 N N . LEU A 1 108 ? -7.761 5.968 16.397 1.00 94.31 108 LEU A N 1
ATOM 830 C CA . LEU A 1 108 ? -8.127 5.672 17.787 1.00 94.31 108 LEU A CA 1
ATOM 831 C C . LEU A 1 108 ? -7.808 6.849 18.713 1.00 94.31 108 LEU A C 1
ATOM 833 O O . LEU A 1 108 ? -8.598 7.178 19.601 1.00 94.31 108 LEU A O 1
ATOM 837 N N . HIS A 1 109 ? -6.675 7.513 18.481 1.00 92.69 109 HIS A N 1
ATOM 838 C CA . HIS A 1 109 ? -6.269 8.678 19.254 1.00 92.69 109 HIS A CA 1
ATOM 839 C C . HIS A 1 109 ? -7.255 9.843 19.092 1.00 92.69 109 HIS A C 1
ATOM 841 O O . HIS A 1 109 ? -7.575 10.503 20.078 1.00 92.69 109 HIS A O 1
ATOM 847 N N . SER A 1 110 ? -7.811 10.061 17.893 1.00 92.81 110 SER A N 1
ATOM 848 C CA . SER A 1 110 ? -8.830 11.101 17.667 1.00 92.81 110 SER A CA 1
ATOM 849 C C . SER A 1 110 ? -10.152 10.847 18.408 1.00 92.81 110 SER A C 1
ATOM 851 O O . SER A 1 110 ? -10.903 11.787 18.660 1.00 92.81 110 SER A O 1
ATOM 853 N N . LEU A 1 111 ? -10.408 9.604 18.831 1.00 92.00 111 LEU A N 1
ATOM 854 C CA . LEU A 1 111 ? -11.540 9.208 19.677 1.00 92.00 111 LEU A CA 1
ATOM 855 C C . LEU A 1 111 ? -11.179 9.134 21.173 1.00 92.00 111 LEU A C 1
ATOM 857 O O . LEU A 1 111 ? -11.959 8.619 21.972 1.00 92.00 111 LEU A O 1
ATOM 861 N N . ASN A 1 112 ? -10.008 9.650 21.568 1.00 91.00 112 ASN A N 1
ATOM 862 C CA . ASN A 1 112 ? -9.460 9.598 22.931 1.00 91.00 112 ASN A CA 1
ATOM 863 C C . ASN A 1 112 ? -9.201 8.175 23.463 1.00 91.00 112 ASN A C 1
ATOM 865 O O . ASN A 1 112 ? -9.170 7.945 24.675 1.00 91.00 112 ASN A O 1
ATOM 869 N N . ILE A 1 113 ? -8.973 7.203 22.576 1.00 88.88 113 ILE A N 1
ATOM 870 C CA . ILE A 1 113 ? -8.647 5.826 22.957 1.00 88.88 113 ILE A CA 1
ATOM 871 C C . ILE A 1 113 ? -7.127 5.683 23.028 1.00 88.88 113 ILE A C 1
ATOM 873 O O . ILE A 1 113 ? -6.451 5.441 22.031 1.00 88.88 113 ILE A O 1
ATOM 877 N N . ALA A 1 114 ? -6.576 5.821 24.234 1.00 74.62 114 ALA A N 1
ATOM 878 C CA . ALA A 1 114 ? -5.129 5.767 24.458 1.00 74.62 114 ALA A CA 1
ATOM 879 C C . ALA A 1 114 ? -4.559 4.338 24.558 1.00 74.62 114 ALA A C 1
ATOM 881 O O . ALA A 1 114 ? -3.347 4.145 24.472 1.00 74.62 114 ALA A O 1
ATOM 882 N N . ARG A 1 115 ? -5.407 3.325 24.779 1.00 73.81 115 ARG A N 1
ATOM 883 C CA . ARG A 1 115 ? -4.978 1.940 25.022 1.00 73.81 115 ARG A CA 1
ATOM 884 C C . ARG A 1 115 ? -5.512 1.020 23.934 1.00 73.81 115 ARG A C 1
ATOM 886 O O . ARG A 1 115 ? -6.693 0.698 23.925 1.00 73.81 115 ARG A O 1
ATOM 893 N N . SER A 1 116 ? -4.622 0.567 23.057 1.00 82.25 116 SER A N 1
ATOM 894 C CA . SER A 1 116 ? -4.883 -0.566 22.172 1.00 82.25 116 SER A CA 1
ATOM 895 C C . SER A 1 116 ? -3.704 -1.531 22.207 1.00 82.25 116 SER A C 1
ATOM 897 O O . SER A 1 116 ? -2.542 -1.140 22.070 1.00 82.25 116 SER A O 1
ATOM 899 N N . THR A 1 117 ? -3.989 -2.811 22.426 1.00 90.88 117 THR A N 1
ATOM 900 C CA . THR A 1 117 ? -2.964 -3.852 22.329 1.00 90.88 117 THR A CA 1
ATOM 901 C C . THR A 1 117 ? -2.645 -4.066 20.858 1.00 90.88 117 THR A C 1
ATOM 903 O O . THR A 1 117 ? -3.546 -4.352 20.075 1.00 90.88 117 THR A O 1
ATOM 906 N N . THR A 1 118 ? -1.373 -3.927 20.478 1.00 91.75 118 THR A N 1
ATOM 907 C CA . THR A 1 118 ? -0.913 -4.256 19.124 1.00 91.75 118 THR A CA 1
ATOM 908 C C . THR A 1 118 ? -0.249 -5.627 19.122 1.00 91.75 118 THR A C 1
ATOM 910 O O . THR A 1 118 ? 0.594 -5.929 19.969 1.00 91.75 118 THR A O 1
ATOM 913 N N . VAL A 1 119 ? -0.629 -6.449 18.156 1.00 92.44 119 VAL A N 1
ATOM 914 C CA . VAL A 1 119 ? -0.074 -7.774 17.905 1.00 92.44 119 VAL A CA 1
ATOM 915 C C . VAL A 1 119 ? 0.378 -7.827 16.451 1.00 92.44 119 VAL A C 1
ATOM 917 O O . VAL A 1 119 ? -0.339 -7.342 15.580 1.00 92.44 119 VAL A O 1
ATOM 920 N N . PHE A 1 120 ? 1.549 -8.400 16.186 1.00 89.81 120 PHE A N 1
ATOM 921 C CA . PHE A 1 120 ? 2.123 -8.456 14.841 1.00 89.81 120 PHE A CA 1
ATOM 922 C C . PHE A 1 120 ? 2.003 -9.862 14.251 1.00 89.81 120 PHE A C 1
ATOM 924 O O . PHE A 1 120 ? 2.369 -10.856 14.883 1.00 89.81 120 PHE A O 1
ATOM 931 N N . GLY A 1 121 ? 1.470 -9.933 13.034 1.00 88.25 121 GLY A N 1
ATOM 932 C CA . GLY A 1 121 ? 1.386 -11.136 12.213 1.00 88.25 121 GLY A CA 1
ATOM 933 C C . GLY A 1 121 ? 2.291 -11.066 10.982 1.00 88.25 121 GLY A C 1
ATOM 934 O O . GLY A 1 121 ? 3.017 -10.101 10.768 1.00 88.25 121 GLY A O 1
ATOM 935 N N . ASP A 1 122 ? 2.226 -12.095 10.143 1.00 85.31 122 ASP A N 1
ATOM 936 C CA . ASP A 1 122 ? 3.030 -12.252 8.921 1.00 85.31 122 ASP A CA 1
ATOM 937 C C . ASP A 1 122 ? 2.164 -12.363 7.647 1.00 85.31 122 ASP A C 1
ATOM 939 O O . ASP A 1 122 ? 2.652 -12.792 6.600 1.00 85.31 122 ASP A O 1
ATOM 943 N N . TRP A 1 123 ? 0.884 -11.971 7.749 1.00 83.12 123 TRP A N 1
ATOM 944 C CA . TRP A 1 123 ? -0.191 -12.127 6.752 1.00 83.12 123 TRP A CA 1
ATOM 945 C C . TRP A 1 123 ? -0.564 -13.565 6.387 1.00 83.12 123 TRP A C 1
ATOM 947 O O . TRP A 1 123 ? -1.505 -13.768 5.618 1.00 83.12 123 TRP A O 1
ATOM 957 N N . ALA A 1 124 ? 0.144 -14.567 6.909 1.00 77.88 124 ALA A N 1
ATOM 958 C CA . ALA A 1 124 ? -0.236 -15.945 6.678 1.00 77.88 124 ALA A CA 1
ATOM 959 C C . ALA A 1 124 ? -1.540 -16.247 7.433 1.00 77.88 124 ALA A C 1
ATOM 961 O O . ALA A 1 124 ? -1.766 -15.705 8.523 1.00 77.88 124 ALA A O 1
ATOM 962 N N . PRO A 1 125 ? -2.400 -17.133 6.898 1.00 71.81 125 PRO A N 1
ATOM 963 C CA . PRO A 1 125 ? -3.480 -17.672 7.704 1.00 71.81 125 PRO A CA 1
ATOM 964 C C . P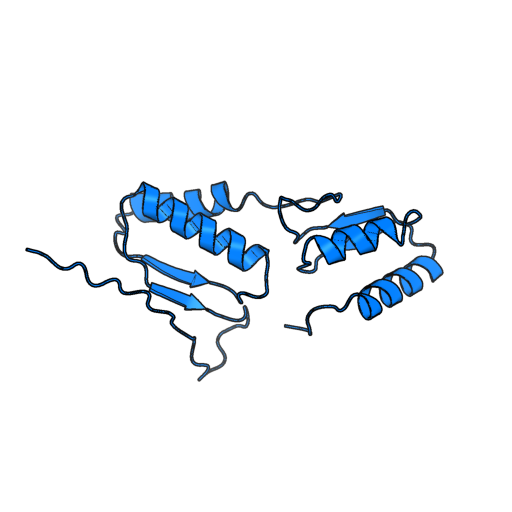RO A 1 125 ? -2.872 -18.309 8.963 1.00 71.81 125 PRO A C 1
ATOM 966 O O . PRO A 1 125 ? -1.781 -18.889 8.888 1.00 71.81 125 PRO A O 1
ATOM 969 N N . PRO A 1 126 ? -3.540 -18.210 10.122 1.00 61.47 126 PRO A N 1
ATOM 970 C CA . PRO A 1 126 ? -3.028 -18.785 11.354 1.00 61.47 126 PRO A CA 1
ATOM 971 C C . PRO A 1 126 ? -2.858 -20.298 11.179 1.00 61.47 126 PRO A C 1
ATOM 973 O O . PRO A 1 126 ? -3.819 -21.062 11.182 1.00 61.47 126 PRO A O 1
ATOM 976 N N . ALA A 1 127 ? -1.612 -20.741 11.018 1.00 58.19 127 ALA A N 1
ATOM 977 C CA . ALA A 1 127 ? -1.262 -22.142 11.173 1.00 58.19 127 ALA A CA 1
ATOM 978 C C . ALA A 1 127 ? -1.433 -22.498 12.655 1.00 58.19 127 ALA A C 1
ATOM 980 O O . ALA A 1 127 ? -0.991 -21.738 13.524 1.00 58.19 127 ALA A O 1
ATOM 981 N N . ALA A 1 128 ? -2.068 -23.635 12.947 1.00 42.84 128 ALA A N 1
ATOM 982 C CA . ALA A 1 128 ? -2.263 -24.096 14.317 1.00 42.84 128 ALA A CA 1
ATOM 983 C C . ALA A 1 128 ? -0.929 -24.045 15.094 1.00 42.84 128 ALA A C 1
ATOM 985 O O . ALA A 1 128 ? 0.043 -24.691 14.713 1.00 42.84 128 ALA A O 1
ATOM 986 N N . GLY A 1 129 ? -0.876 -23.235 16.159 1.00 48.31 129 GLY A N 1
ATOM 987 C CA . GLY A 1 129 ? 0.272 -23.154 17.072 1.00 48.31 129 GLY A CA 1
ATOM 988 C C . GLY A 1 129 ? 1.269 -22.005 16.861 1.00 48.31 129 GLY A C 1
ATOM 989 O O . GLY A 1 129 ? 2.240 -21.931 17.615 1.00 48.31 129 GLY A O 1
ATOM 990 N N . ARG A 1 130 ? 1.072 -21.081 15.908 1.00 53.69 130 ARG A N 1
ATOM 991 C CA . ARG A 1 130 ? 1.988 -19.931 15.755 1.00 53.69 130 ARG A CA 1
ATOM 992 C C . ARG A 1 130 ? 1.677 -18.835 16.785 1.00 53.69 130 ARG A C 1
ATOM 994 O O . ARG A 1 130 ? 0.597 -18.251 16.771 1.00 53.69 130 ARG A O 1
ATOM 1001 N N . LYS A 1 131 ? 2.624 -18.559 17.688 1.00 52.06 131 LYS A N 1
ATOM 1002 C CA . LYS A 1 131 ? 2.520 -17.456 18.656 1.00 52.06 131 LYS A CA 1
ATOM 1003 C C . LYS A 1 131 ? 2.715 -16.124 17.938 1.00 52.06 131 LYS A C 1
ATOM 1005 O O . LYS A 1 131 ? 3.753 -15.906 17.321 1.00 52.06 131 LYS A O 1
ATOM 1010 N N . LEU A 1 132 ? 1.727 -15.246 18.051 1.00 55.44 132 LEU A N 1
ATOM 1011 C CA . LEU A 1 132 ? 1.863 -13.853 17.652 1.00 55.44 132 LEU A CA 1
ATOM 1012 C C . LEU A 1 132 ? 2.724 -13.113 18.687 1.00 55.44 132 LEU A C 1
ATOM 1014 O O . LEU A 1 132 ? 2.593 -13.360 19.889 1.00 55.44 132 LEU A O 1
ATOM 1018 N N . SER A 1 133 ? 3.604 -12.219 18.241 1.00 55.00 133 SER A N 1
ATOM 1019 C CA . SER A 1 133 ? 4.388 -11.378 19.147 1.00 55.00 133 SER A CA 1
ATOM 1020 C C . SER A 1 133 ? 3.559 -10.163 19.573 1.00 55.00 133 SER A C 1
ATOM 1022 O O . SER A 1 133 ? 3.009 -9.430 18.749 1.00 55.00 133 SER A O 1
ATOM 1024 N N . SER A 1 134 ? 3.445 -9.953 20.884 1.00 45.28 134 SER A N 1
ATOM 1025 C CA . SER A 1 134 ? 2.832 -8.759 21.468 1.00 45.28 134 SER A CA 1
ATOM 1026 C C . SER A 1 134 ? 3.925 -7.800 21.931 1.00 45.28 134 SER A C 1
ATOM 1028 O O . SER A 1 134 ? 4.759 -8.188 22.752 1.00 45.28 134 SER A O 1
ATOM 1030 N N . SER A 1 135 ? 3.898 -6.547 21.483 1.00 45.06 135 SER A N 1
ATOM 1031 C CA . SER A 1 135 ? 4.662 -5.468 22.115 1.00 45.06 135 SER A CA 1
ATOM 1032 C C . SER A 1 135 ? 3.700 -4.598 22.922 1.00 45.06 135 SER A C 1
ATOM 1034 O O . SER A 1 135 ? 2.878 -3.852 22.397 1.00 45.06 135 SER A O 1
ATOM 1036 N N . SER A 1 136 ? 3.754 -4.746 24.245 1.00 40.94 136 SER A N 1
ATOM 1037 C CA . SER A 1 136 ? 2.981 -3.933 25.177 1.00 40.94 136 SER A CA 1
ATOM 1038 C C . SER A 1 136 ? 3.800 -2.710 25.587 1.00 40.94 136 SER A C 1
ATOM 1040 O O . SER A 1 136 ? 4.583 -2.783 26.534 1.00 40.94 136 SER A O 1
ATOM 1042 N N . THR A 1 137 ? 3.611 -1.568 24.929 1.00 36.34 137 THR A N 1
ATOM 1043 C CA . THR A 1 137 ? 4.018 -0.274 25.499 1.00 36.34 137 THR A CA 1
ATOM 1044 C C . THR A 1 137 ? 2.972 0.137 26.535 1.00 36.34 137 THR A C 1
ATOM 1046 O O . THR A 1 137 ? 2.044 0.892 26.269 1.00 36.34 137 THR A O 1
ATOM 1049 N N . CYS A 1 138 ? 3.082 -0.438 27.732 1.00 32.75 138 CYS A N 1
ATOM 1050 C CA . CYS A 1 138 ? 2.295 -0.042 28.893 1.00 32.75 138 CYS A CA 1
ATOM 1051 C C . CYS A 1 138 ? 3.061 1.059 29.636 1.00 32.75 138 CYS A C 1
ATOM 1053 O O . CYS A 1 138 ? 3.896 0.767 30.494 1.00 32.75 138 CYS A O 1
ATOM 1055 N N . SER A 1 139 ? 2.817 2.329 29.302 1.00 36.91 139 SER A N 1
ATOM 1056 C CA . SER A 1 139 ? 3.217 3.428 30.182 1.00 36.91 139 SER A CA 1
ATOM 1057 C C . SER A 1 139 ? 2.263 3.436 31.380 1.00 36.91 139 SER A C 1
ATOM 1059 O O . SER A 1 139 ? 1.102 3.839 31.297 1.00 36.91 139 SER A O 1
ATOM 1061 N N . ARG A 1 140 ? 2.740 2.921 32.518 1.00 34.03 140 ARG A N 1
ATOM 1062 C CA . ARG A 1 140 ? 2.065 3.110 33.804 1.00 34.03 140 ARG A CA 1
ATOM 1063 C C . ARG A 1 140 ? 2.096 4.601 34.126 1.00 34.03 140 ARG A C 1
ATOM 1065 O O . ARG A 1 140 ? 3.151 5.143 34.437 1.00 34.03 140 ARG A O 1
ATOM 1072 N N . GLY A 1 141 ? 0.941 5.251 34.011 1.00 30.89 141 GLY A N 1
ATOM 1073 C CA . GLY A 1 141 ? 0.729 6.584 34.558 1.00 30.89 141 GLY A CA 1
ATOM 1074 C C . GLY A 1 141 ? 0.897 6.528 36.072 1.00 30.89 141 GLY A C 1
ATOM 1075 O O . GLY A 1 141 ? 0.205 5.759 36.738 1.00 30.89 141 GLY A O 1
ATOM 1076 N N . SER A 1 142 ? 1.845 7.306 36.584 1.00 33.16 142 SER A N 1
ATOM 1077 C CA . SER A 1 142 ? 1.972 7.590 38.008 1.00 33.16 142 SER A CA 1
ATOM 1078 C C . SER A 1 142 ? 1.057 8.763 38.339 1.00 33.16 142 SER A C 1
ATOM 1080 O O . SER A 1 142 ? 1.140 9.801 37.686 1.00 33.16 142 SER A O 1
ATOM 1082 N N . ALA A 1 143 ? 0.196 8.588 39.335 1.00 28.53 143 ALA A N 1
ATOM 1083 C CA . ALA A 1 143 ? -0.462 9.665 40.064 1.00 28.53 143 ALA A CA 1
ATOM 1084 C C . ALA A 1 143 ? -0.882 9.139 41.449 1.00 28.53 143 ALA A C 1
ATOM 1086 O O . ALA A 1 143 ? -1.150 7.935 41.558 1.00 28.53 143 ALA A O 1
ATOM 1087 N N . PRO A 1 144 ? -1.038 10.000 42.467 1.00 47.88 144 PRO A N 1
ATOM 1088 C CA . PRO A 1 144 ? -0.677 11.419 42.553 1.00 47.88 144 PRO A CA 1
ATOM 1089 C C . PRO A 1 144 ? 0.607 11.683 43.358 1.00 47.88 144 PRO A C 1
ATOM 1091 O O . PRO A 1 144 ? 1.039 10.793 44.125 1.00 47.88 144 PRO A O 1
#

Secondary structure (DSSP, 8-state):
------HHHHHHHHHHHHHTT--EEEE-S-B-HHHHHHHHHT-TTSEEEESSB-TT--S-B----HHHHHHHHHHHHHHTT---EEEEE--TT-HHHHHHHHHHHHHHHHTT---EEEEE--SS---TTPPPEEE---------

InterPro domains:
  IPR001761 Periplasmic binding protein/LacI sugar binding domain [PF00532] (10-110)
  IPR028082 Periplasmic binding protein-like I [SSF53822] (7-124)

Foldseek 3Di:
DPPPCDLVNVVVVVVVCVVVVAAEDEAADFDELVSQQVVCVVCVSHHYEYEFYDPPRPHHYDYDPLLVVLLVVLVVCVVVPDDAAEAEFEDPSGSVSVSNVVSNCVNCVVVVNPDYWYWYYHPDDDDPPDDIDTDDPDPPDDDD

Radius of gyration: 19.32 Å; chains: 1; bounding box: 42×36×68 Å